Protein AF-A0A535JJM1-F1 (afdb_monomer_lite)

Structure (mmCIF, N/CA/C/O backbone):
data_AF-A0A535JJM1-F1
#
_entry.id   AF-A0A535JJM1-F1
#
loop_
_atom_site.group_PDB
_atom_site.id
_atom_site.type_symbol
_atom_site.label_atom_id
_atom_site.label_alt_id
_atom_site.label_comp_id
_atom_site.label_asym_id
_atom_site.label_entity_id
_atom_site.label_seq_id
_atom_site.pdbx_PDB_ins_code
_atom_site.Cartn_x
_atom_site.Cartn_y
_atom_site.Cartn_z
_atom_site.occupancy
_atom_site.B_iso_or_equiv
_atom_site.auth_seq_id
_atom_site.auth_comp_id
_atom_site.auth_asym_id
_atom_site.auth_atom_id
_atom_site.pdbx_PDB_model_num
ATOM 1 N N . MET A 1 1 ? 11.966 21.869 -1.460 1.00 42.12 1 MET A N 1
ATOM 2 C CA . MET A 1 1 ? 11.622 20.609 -0.775 1.00 42.12 1 MET A CA 1
ATOM 3 C C . MET A 1 1 ? 11.282 19.627 -1.865 1.00 42.12 1 MET A C 1
ATOM 5 O O . MET A 1 1 ? 10.177 19.659 -2.385 1.00 42.12 1 MET A O 1
ATOM 9 N N . ASP A 1 2 ? 12.297 18.897 -2.303 1.00 46.78 2 ASP A N 1
ATOM 10 C CA . ASP A 1 2 ? 12.188 17.922 -3.377 1.00 46.78 2 ASP A CA 1
ATOM 11 C C . ASP A 1 2 ? 11.646 16.629 -2.757 1.00 46.78 2 ASP A C 1
ATOM 13 O O . ASP A 1 2 ? 12.377 15.865 -2.129 1.00 46.78 2 ASP A O 1
ATOM 17 N N . CYS A 1 3 ? 10.322 16.475 -2.782 1.00 38.00 3 CYS A N 1
ATOM 18 C CA . CYS A 1 3 ? 9.675 15.199 -2.512 1.00 38.00 3 CYS A CA 1
ATOM 19 C C . CYS A 1 3 ? 9.814 14.415 -3.812 1.00 38.00 3 CYS A C 1
ATOM 21 O O . CYS A 1 3 ? 8.963 14.538 -4.693 1.00 38.00 3 CYS A O 1
ATOM 23 N N . ALA A 1 4 ? 10.934 13.707 -3.982 1.00 48.91 4 ALA A N 1
ATOM 24 C CA . ALA A 1 4 ? 11.056 12.773 -5.091 1.00 48.91 4 ALA A CA 1
ATOM 25 C C . ALA A 1 4 ? 9.799 11.882 -5.077 1.00 48.91 4 ALA A C 1
ATOM 27 O O . ALA A 1 4 ? 9.396 11.443 -3.989 1.00 48.91 4 ALA A O 1
ATOM 28 N N . PRO A 1 5 ? 9.148 11.631 -6.229 1.00 53.62 5 PRO A N 1
ATOM 29 C CA . PRO A 1 5 ? 8.094 10.635 -6.259 1.00 53.62 5 PRO A CA 1
ATOM 30 C C . PRO A 1 5 ? 8.710 9.352 -5.703 1.00 53.62 5 PRO A C 1
ATOM 32 O O . PRO A 1 5 ? 9.883 9.068 -5.944 1.00 53.62 5 PRO A O 1
ATOM 35 N N . LEU A 1 6 ? 7.962 8.603 -4.901 1.00 56.56 6 LEU A N 1
ATOM 36 C CA . LEU A 1 6 ? 8.352 7.246 -4.545 1.00 56.56 6 LEU A CA 1
ATOM 37 C C . LEU A 1 6 ? 8.398 6.455 -5.863 1.00 56.56 6 LEU A C 1
ATOM 39 O O . LEU A 1 6 ? 7.377 5.930 -6.295 1.00 56.56 6 LEU A O 1
ATOM 43 N N . GLU A 1 7 ? 9.541 6.490 -6.553 1.00 59.19 7 GLU A N 1
ATOM 44 C CA . GLU A 1 7 ? 9.736 5.902 -7.877 1.00 59.19 7 GLU A CA 1
ATOM 45 C C . GLU A 1 7 ? 9.343 4.424 -7.784 1.00 59.19 7 GLU A C 1
ATOM 47 O O . GLU A 1 7 ? 9.867 3.666 -6.959 1.00 59.19 7 GLU A O 1
ATOM 52 N N . GLY A 1 8 ? 8.325 4.055 -8.562 1.00 65.38 8 GLY A N 1
ATOM 53 C CA . GLY A 1 8 ? 7.638 2.776 -8.465 1.00 65.38 8 GLY A CA 1
ATOM 54 C C . GLY A 1 8 ? 8.564 1.627 -8.835 1.00 65.38 8 GLY A C 1
ATOM 55 O O . GLY A 1 8 ? 8.814 1.376 -10.008 1.00 65.38 8 GLY A O 1
ATOM 56 N N . GLY A 1 9 ? 9.078 0.927 -7.825 1.00 84.75 9 GLY A N 1
ATOM 57 C CA . GLY A 1 9 ? 9.829 -0.306 -8.023 1.00 84.75 9 GLY A CA 1
ATOM 58 C C . GLY A 1 9 ? 8.958 -1.437 -8.596 1.00 84.75 9 GLY A C 1
ATOM 59 O O . GLY A 1 9 ? 7.728 -1.339 -8.594 1.00 84.75 9 GLY A O 1
ATOM 60 N N . PRO A 1 10 ? 9.570 -2.555 -9.032 1.00 91.88 10 PRO A N 1
ATOM 61 C CA . PRO A 1 10 ? 8.851 -3.701 -9.605 1.00 91.88 10 PRO A CA 1
ATOM 62 C C . PRO A 1 10 ? 7.758 -4.267 -8.688 1.00 91.88 10 PRO A C 1
ATOM 64 O O . PRO A 1 10 ? 6.774 -4.846 -9.140 1.00 91.88 10 PRO A O 1
ATOM 67 N N . ASP A 1 11 ? 7.931 -4.109 -7.379 1.00 91.81 11 ASP A N 1
ATOM 68 C CA . ASP A 1 11 ? 6.950 -4.495 -6.378 1.00 91.81 11 ASP A CA 1
ATOM 69 C C . ASP A 1 11 ? 5.757 -3.534 -6.321 1.00 91.81 11 ASP A C 1
ATOM 71 O O . ASP A 1 11 ? 4.624 -4.004 -6.271 1.00 91.81 11 ASP A O 1
ATOM 75 N N . VAL A 1 12 ? 5.971 -2.218 -6.411 1.00 93.12 12 VAL A N 1
ATOM 76 C CA . VAL A 1 12 ? 4.891 -1.222 -6.529 1.00 93.12 12 VAL A CA 1
ATOM 77 C C . VAL A 1 12 ? 4.014 -1.535 -7.741 1.00 93.12 12 VAL A C 1
ATOM 79 O O . VAL A 1 12 ? 2.790 -1.589 -7.615 1.00 93.12 12 VAL A O 1
ATOM 82 N N . GLU A 1 13 ? 4.625 -1.820 -8.895 1.00 93.56 13 GLU A N 1
ATOM 83 C CA . GLU A 1 13 ? 3.889 -2.216 -10.101 1.00 93.56 13 GLU A CA 1
ATOM 84 C C . GLU A 1 13 ? 3.125 -3.529 -9.907 1.00 93.56 13 GLU A C 1
ATOM 86 O O . GLU A 1 13 ? 1.967 -3.648 -10.316 1.00 93.56 13 GLU A O 1
ATOM 91 N N . TRP A 1 14 ? 3.743 -4.516 -9.254 1.00 95.00 14 TRP A N 1
ATOM 92 C CA . TRP A 1 14 ? 3.106 -5.803 -9.004 1.00 95.00 14 TRP A CA 1
ATOM 93 C C . TRP A 1 14 ? 1.880 -5.673 -8.093 1.00 95.00 14 TRP A C 1
ATOM 95 O O . TRP A 1 14 ? 0.813 -6.204 -8.424 1.00 95.00 14 TRP A O 1
ATOM 105 N N . PHE A 1 15 ? 2.001 -4.941 -6.980 1.00 94.88 15 PHE A N 1
ATOM 106 C CA . PHE A 1 15 ? 0.898 -4.703 -6.046 1.00 94.88 15 PHE A CA 1
ATOM 107 C C . PHE A 1 15 ? -0.195 -3.827 -6.667 1.00 94.88 15 PHE A C 1
ATOM 109 O O . PHE A 1 15 ? -1.372 -4.147 -6.510 1.00 94.88 15 PHE A O 1
ATOM 116 N N . GLY A 1 16 ? 0.158 -2.796 -7.443 1.00 94.81 16 GLY A N 1
ATOM 117 C CA . GLY A 1 16 ? -0.813 -2.005 -8.207 1.00 94.81 16 GLY A CA 1
ATOM 118 C C . GLY A 1 16 ? -1.559 -2.853 -9.240 1.00 94.81 16 GLY A C 1
ATOM 119 O O . GLY A 1 16 ? -2.785 -2.826 -9.330 1.00 94.81 16 GLY A O 1
ATOM 120 N N . GLY A 1 17 ? -0.842 -3.715 -9.963 1.00 95.81 17 GLY A N 1
ATOM 121 C CA . GLY A 1 17 ? -1.448 -4.685 -10.868 1.00 95.81 17 GLY A CA 1
ATOM 122 C C . GLY A 1 17 ? -2.378 -5.661 -10.145 1.00 95.81 17 GLY A C 1
ATOM 123 O O . GLY A 1 17 ? -3.430 -6.011 -10.681 1.00 95.81 17 GLY A O 1
ATOM 124 N N . LEU A 1 18 ? -2.015 -6.113 -8.941 1.00 95.75 18 LEU A N 1
ATOM 125 C CA . LEU A 1 18 ? -2.876 -6.961 -8.120 1.00 95.75 18 LEU A CA 1
ATOM 126 C C . LEU A 1 18 ? -4.147 -6.212 -7.700 1.00 95.75 18 LEU A C 1
ATOM 128 O O . LEU A 1 18 ? -5.233 -6.737 -7.929 1.00 95.75 18 LEU A O 1
ATOM 132 N N . ALA A 1 19 ? -4.014 -4.985 -7.194 1.00 96.12 19 ALA A N 1
ATOM 133 C CA . ALA A 1 19 ? -5.126 -4.132 -6.780 1.00 96.12 19 ALA A CA 1
ATOM 134 C C . ALA A 1 19 ? -6.138 -3.907 -7.915 1.00 96.12 19 ALA A C 1
ATOM 136 O O . ALA A 1 19 ? -7.341 -4.105 -7.726 1.00 96.12 19 ALA A O 1
ATOM 137 N N . ARG A 1 20 ? -5.654 -3.601 -9.126 1.00 95.75 20 ARG A N 1
ATOM 138 C CA . ARG A 1 20 ? -6.491 -3.441 -10.328 1.00 95.75 20 ARG A CA 1
ATOM 139 C C . ARG A 1 20 ? -7.249 -4.714 -10.701 1.00 95.75 20 ARG A C 1
ATOM 141 O O . ARG A 1 20 ? -8.391 -4.635 -11.143 1.00 95.75 20 ARG A O 1
ATOM 148 N N . ARG A 1 21 ? -6.626 -5.888 -10.541 1.00 96.81 21 ARG A N 1
ATOM 149 C CA . ARG A 1 21 ? -7.253 -7.182 -10.867 1.00 96.81 21 ARG A CA 1
ATOM 150 C C . ARG A 1 21 ? -8.278 -7.625 -9.831 1.00 96.81 21 ARG A C 1
ATOM 152 O O . ARG A 1 21 ? -9.275 -8.229 -10.209 1.00 96.81 21 ARG A O 1
ATOM 159 N N . THR A 1 22 ? -8.012 -7.402 -8.546 1.00 94.75 22 THR A N 1
ATOM 160 C CA . THR A 1 22 ? -8.878 -7.900 -7.468 1.00 94.75 22 THR A CA 1
ATOM 161 C C . THR A 1 22 ? -10.012 -6.938 -7.143 1.00 94.75 22 THR A C 1
ATOM 163 O O . THR A 1 22 ? -11.095 -7.385 -6.774 1.00 94.75 22 THR A O 1
ATOM 166 N N . GLY A 1 23 ? -9.774 -5.630 -7.279 1.00 84.56 23 GLY A N 1
ATOM 167 C CA . GLY A 1 23 ? -10.693 -4.598 -6.808 1.00 84.56 23 GLY A CA 1
ATOM 168 C C . GLY A 1 23 ? -10.955 -4.667 -5.295 1.00 84.56 23 GLY A C 1
ATOM 169 O O . GLY A 1 23 ? -10.357 -5.464 -4.571 1.00 84.56 23 GLY A O 1
ATOM 170 N N . GLY A 1 24 ? -11.876 -3.820 -4.826 1.00 82.69 24 GLY A N 1
ATOM 171 C CA . GLY A 1 24 ? -12.382 -3.816 -3.447 1.00 82.69 24 GLY A CA 1
ATOM 172 C C . GLY A 1 24 ? -11.638 -2.897 -2.466 1.00 82.69 24 GLY A C 1
ATOM 173 O O . GLY A 1 24 ? -10.711 -2.185 -2.859 1.00 82.69 24 GLY A O 1
ATOM 174 N N . PRO A 1 25 ? -12.077 -2.877 -1.190 1.00 91.62 25 PRO A N 1
ATOM 175 C CA . PRO A 1 25 ? -11.318 -2.256 -0.113 1.00 91.62 25 PRO A CA 1
ATOM 176 C C . PRO A 1 25 ? -10.089 -3.117 0.216 1.00 91.62 25 PRO A C 1
ATOM 178 O O . PRO A 1 25 ? -10.211 -4.316 0.464 1.00 91.62 25 PRO A O 1
ATOM 181 N N . ILE A 1 26 ? -8.909 -2.503 0.214 1.00 96.75 26 ILE A N 1
ATOM 182 C CA . ILE A 1 26 ? -7.616 -3.176 0.395 1.00 96.75 26 ILE A CA 1
ATOM 183 C C . ILE A 1 26 ? -7.108 -2.928 1.818 1.00 96.75 26 ILE A C 1
ATOM 185 O O . ILE A 1 26 ? -7.196 -1.811 2.320 1.00 96.75 26 ILE A O 1
ATOM 189 N N . LEU A 1 27 ? -6.549 -3.959 2.456 1.00 96.88 27 LEU A N 1
ATOM 190 C CA . LEU A 1 27 ? -5.829 -3.851 3.727 1.00 96.88 27 LEU A CA 1
ATOM 191 C C . LEU A 1 27 ? -4.356 -4.208 3.507 1.00 96.88 27 LEU A C 1
ATOM 193 O O . LEU A 1 27 ? -4.055 -5.324 3.086 1.00 96.88 27 LEU A O 1
ATOM 197 N N . GLU A 1 28 ? -3.450 -3.288 3.830 1.00 96.25 28 GLU A N 1
ATOM 198 C CA . GLU A 1 28 ? -2.007 -3.538 3.855 1.00 96.25 28 GLU A CA 1
ATOM 199 C C . GLU A 1 28 ? -1.522 -3.686 5.299 1.00 96.25 28 GLU A C 1
ATOM 201 O O . GLU A 1 28 ? -1.616 -2.753 6.096 1.00 96.25 28 GLU A O 1
ATOM 206 N N . LEU A 1 29 ? -1.001 -4.867 5.635 1.00 96.75 29 LEU A N 1
ATOM 207 C CA . LE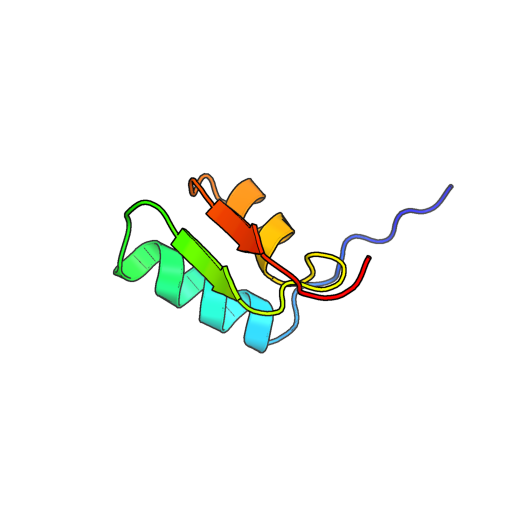U A 1 29 ? -0.417 -5.156 6.943 1.00 96.75 29 LEU A CA 1
ATOM 208 C C . LEU A 1 29 ? 1.093 -4.911 6.906 1.00 96.75 29 LEU A C 1
ATOM 210 O O . LEU A 1 29 ? 1.782 -5.465 6.054 1.00 96.75 29 LEU A O 1
ATOM 214 N N . GLY A 1 30 ? 1.605 -4.138 7.862 1.00 95.50 30 GLY A N 1
ATOM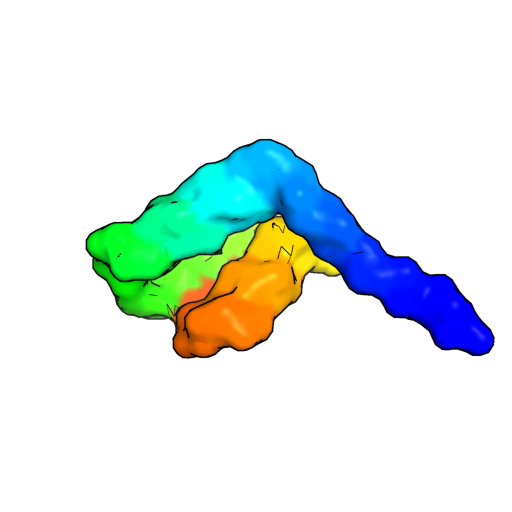 215 C CA . GLY A 1 30 ? 3.003 -3.711 7.879 1.00 95.50 30 GLY A CA 1
ATOM 216 C C . GLY A 1 30 ? 3.295 -2.627 6.839 1.00 95.50 30 GLY A C 1
ATOM 217 O 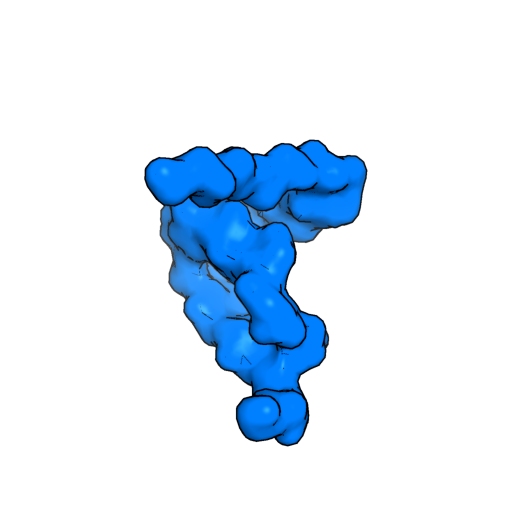O . GLY A 1 30 ? 4.296 -2.720 6.132 1.00 95.50 30 GLY A O 1
ATOM 218 N N . CYS A 1 31 ? 2.399 -1.642 6.694 1.00 95.19 31 CYS A N 1
ATOM 219 C CA . CYS A 1 31 ? 2.504 -0.630 5.639 1.00 95.19 31 CYS A CA 1
ATOM 220 C C . CYS A 1 31 ? 3.725 0.296 5.775 1.00 95.19 31 CYS A C 1
ATOM 222 O O . CYS A 1 31 ? 4.102 0.962 4.807 1.00 95.19 31 CYS A O 1
ATOM 224 N N . GLY A 1 32 ? 4.348 0.364 6.956 1.00 94.31 32 GLY A N 1
ATOM 225 C CA . GLY A 1 32 ? 5.490 1.224 7.241 1.00 94.31 32 GLY A CA 1
ATOM 226 C C . GLY A 1 32 ? 5.233 2.672 6.823 1.00 94.31 32 GLY A C 1
ATOM 227 O O . GLY A 1 32 ? 4.234 3.279 7.199 1.00 94.31 32 GLY A O 1
ATOM 228 N N . THR A 1 33 ? 6.117 3.219 5.986 1.00 92.94 33 THR A N 1
ATOM 229 C CA . THR A 1 33 ? 5.996 4.580 5.431 1.00 92.94 33 THR A CA 1
ATOM 230 C C . THR A 1 33 ? 4.979 4.711 4.290 1.00 92.94 33 THR A C 1
ATOM 232 O O . THR A 1 33 ? 4.854 5.784 3.705 1.00 92.94 33 THR A O 1
ATOM 235 N N . GLY A 1 34 ? 4.261 3.639 3.947 1.00 94.06 34 GLY A N 1
ATOM 236 C CA . GLY A 1 34 ? 3.226 3.637 2.917 1.00 94.06 34 GLY A CA 1
ATOM 237 C C . GLY A 1 34 ? 3.760 3.529 1.491 1.00 94.06 34 GLY A C 1
ATOM 238 O O . GLY A 1 34 ? 3.097 3.977 0.559 1.00 94.06 34 GLY A O 1
ATOM 239 N N . ARG A 1 35 ? 4.948 2.942 1.286 1.00 93.94 35 ARG A N 1
ATOM 240 C CA . ARG A 1 35 ? 5.568 2.826 -0.050 1.00 93.94 35 ARG A CA 1
ATOM 241 C C . ARG A 1 35 ? 4.684 2.092 -1.066 1.00 93.94 35 ARG A C 1
ATOM 243 O O . ARG A 1 35 ? 4.741 2.427 -2.243 1.00 93.94 35 ARG A O 1
ATOM 250 N N . ILE A 1 36 ? 3.884 1.119 -0.627 1.00 94.62 36 ILE A N 1
ATOM 251 C CA . ILE A 1 36 ? 2.877 0.454 -1.469 1.00 94.62 36 ILE A CA 1
ATOM 252 C C . ILE A 1 36 ? 1.503 1.108 -1.279 1.00 94.62 36 ILE A C 1
ATOM 254 O O . ILE A 1 36 ? 0.834 1.415 -2.266 1.00 94.62 36 ILE A O 1
ATOM 258 N N . THR A 1 37 ? 1.114 1.395 -0.031 1.00 95.75 37 THR A N 1
ATOM 259 C CA . THR A 1 37 ? -0.196 1.976 0.308 1.00 95.75 37 THR A CA 1
ATOM 260 C C . THR A 1 37 ? -0.495 3.243 -0.484 1.00 95.75 37 THR A C 1
ATOM 262 O O . THR A 1 37 ? -1.580 3.378 -1.045 1.00 95.75 37 THR A O 1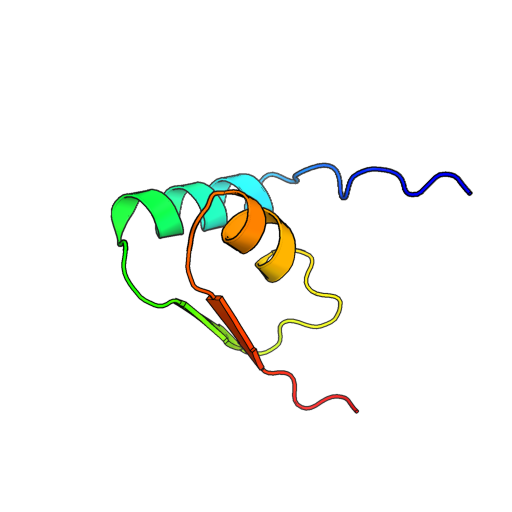
ATOM 265 N N . VAL A 1 38 ? 0.461 4.177 -0.530 1.00 95.25 38 VAL A N 1
ATOM 266 C CA . VAL A 1 38 ? 0.262 5.506 -1.115 1.00 95.25 38 VAL A CA 1
ATOM 267 C C . VAL A 1 38 ? 0.077 5.421 -2.633 1.00 95.25 38 VAL A C 1
ATOM 269 O O . VAL A 1 38 ? -0.950 5.916 -3.097 1.00 95.25 38 VAL A O 1
ATOM 272 N N . PRO A 1 39 ? 0.957 4.762 -3.416 1.00 94.38 39 PRO A N 1
ATOM 273 C CA . PRO A 1 39 ? 0.723 4.590 -4.850 1.00 94.38 39 PRO A CA 1
ATOM 274 C C . PRO A 1 39 ? -0.579 3.852 -5.177 1.00 94.38 39 PRO A C 1
ATOM 276 O O . PRO A 1 39 ? -1.299 4.265 -6.082 1.00 94.38 39 PRO A O 1
ATOM 279 N N . VAL A 1 40 ? -0.926 2.794 -4.433 1.00 94.19 40 VAL A N 1
ATOM 280 C CA . VAL A 1 40 ? -2.170 2.041 -4.680 1.00 94.19 40 VAL A CA 1
ATOM 281 C C . VAL A 1 40 ? -3.405 2.899 -4.380 1.00 94.19 40 VAL A C 1
ATOM 283 O O . VAL A 1 40 ? -4.378 2.861 -5.132 1.00 94.19 40 VAL A O 1
ATOM 286 N N . ALA A 1 41 ? -3.367 3.725 -3.332 1.00 95.00 41 ALA A N 1
ATOM 287 C CA . ALA A 1 41 ? -4.433 4.681 -3.044 1.00 95.00 41 ALA A CA 1
ATOM 288 C C . ALA A 1 41 ? -4.526 5.790 -4.110 1.00 95.00 41 ALA A C 1
ATOM 290 O O . ALA A 1 41 ? -5.624 6.171 -4.513 1.00 95.00 41 ALA A O 1
ATOM 291 N N . GLN A 1 42 ? -3.386 6.284 -4.608 1.00 94.12 42 GLN A N 1
ATOM 292 C CA . GLN A 1 42 ? -3.330 7.269 -5.697 1.00 94.12 42 GLN A CA 1
ATOM 293 C C . GLN A 1 42 ? -3.871 6.721 -7.024 1.00 94.12 42 GLN A C 1
ATOM 295 O O . GLN A 1 42 ? -4.430 7.482 -7.809 1.00 94.12 42 GLN A O 1
ATOM 300 N N . ASP A 1 43 ? -3.771 5.410 -7.243 1.00 92.62 43 ASP A N 1
ATOM 301 C CA . ASP A 1 43 ? -4.375 4.703 -8.380 1.00 92.62 43 ASP A CA 1
ATOM 302 C C . ASP A 1 43 ? -5.911 4.564 -8.262 1.00 92.62 43 ASP A C 1
ATOM 304 O O . ASP A 1 43 ? -6.563 3.977 -9.122 1.00 92.62 43 ASP A O 1
ATOM 308 N N . GLY A 1 44 ? -6.514 5.130 -7.209 1.00 94.06 44 GLY A N 1
ATOM 309 C CA . GLY A 1 44 ? -7.965 5.237 -7.031 1.00 94.06 44 GLY A CA 1
ATOM 310 C C . GLY A 1 44 ? -8.584 4.138 -6.171 1.00 94.06 44 GLY A C 1
ATOM 311 O O . GLY A 1 44 ? -9.809 4.070 -6.047 1.00 94.06 44 GLY A O 1
ATOM 312 N N . HIS A 1 45 ? -7.770 3.279 -5.559 1.00 95.62 45 HIS A N 1
ATOM 313 C CA . HIS A 1 45 ? -8.259 2.239 -4.664 1.00 95.62 45 HIS A CA 1
ATOM 314 C C . HIS A 1 45 ? -8.511 2.774 -3.249 1.00 95.62 45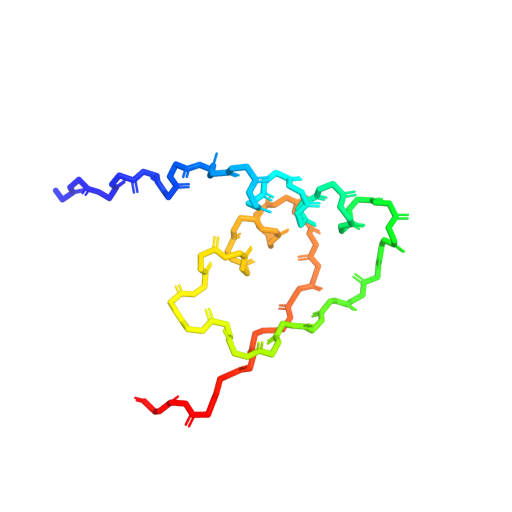 HIS A C 1
ATOM 316 O O . HIS A 1 45 ? -7.761 3.592 -2.721 1.00 95.62 45 HIS A O 1
ATOM 322 N N . HIS A 1 46 ? -9.549 2.258 -2.587 1.00 96.19 46 HIS A N 1
ATOM 323 C CA . HIS A 1 46 ? -9.748 2.492 -1.159 1.00 96.19 46 HIS A CA 1
ATOM 324 C C . HIS A 1 46 ? -8.853 1.536 -0.361 1.00 96.19 46 HIS A C 1
ATOM 326 O O . HIS A 1 46 ? -9.099 0.328 -0.348 1.00 96.19 46 HIS A O 1
ATOM 332 N N . VAL A 1 47 ? -7.817 2.070 0.288 1.00 96.38 47 VAL A N 1
ATOM 333 C CA . VAL A 1 47 ? -6.810 1.282 1.014 1.00 96.38 47 VAL A CA 1
ATOM 334 C C . VAL A 1 47 ? -6.739 1.714 2.475 1.00 96.38 47 VAL A C 1
ATOM 336 O O . VAL A 1 47 ? -6.710 2.904 2.778 1.00 96.38 47 VAL A O 1
ATOM 339 N N . VAL A 1 48 ? -6.660 0.739 3.377 1.00 97.06 48 VAL A N 1
ATOM 340 C CA . VAL A 1 48 ? -6.320 0.927 4.788 1.00 97.06 48 VAL A CA 1
ATOM 341 C C . VAL A 1 48 ? -4.933 0.335 5.024 1.00 97.06 48 VAL A C 1
ATOM 343 O O . VAL A 1 48 ? -4.725 -0.858 4.813 1.00 97.06 48 VAL A O 1
ATOM 346 N N . GLY A 1 49 ? -3.983 1.160 5.460 1.00 95.75 49 GLY A N 1
ATOM 347 C CA . GLY A 1 49 ? -2.678 0.705 5.940 1.00 95.75 49 GLY A CA 1
ATOM 348 C C . GLY A 1 49 ? -2.705 0.499 7.454 1.00 95.75 49 GLY A C 1
ATOM 349 O O . GLY A 1 49 ? -3.204 1.357 8.182 1.00 95.75 49 GLY A O 1
ATOM 350 N N . LEU A 1 50 ? -2.184 -0.632 7.927 1.00 96.75 50 LEU A N 1
ATOM 351 C CA . LEU A 1 50 ? -2.014 -0.925 9.347 1.00 96.75 50 LEU A CA 1
ATOM 352 C C . LEU A 1 50 ? -0.567 -1.328 9.614 1.00 96.75 50 LEU A C 1
ATOM 354 O O . LEU A 1 50 ? -0.091 -2.324 9.073 1.00 96.75 50 LEU A O 1
ATOM 358 N N . ASP A 1 51 ? 0.101 -0.616 10.514 1.00 96.81 51 ASP A N 1
ATOM 359 C CA . ASP A 1 51 ? 1.399 -1.016 11.049 1.00 96.81 51 ASP A CA 1
ATOM 360 C C . ASP A 1 51 ? 1.347 -1.092 12.579 1.00 96.81 51 ASP A C 1
ATOM 362 O O . ASP A 1 51 ? 0.555 -0.412 13.231 1.00 96.81 51 ASP A O 1
ATOM 366 N N . ARG A 1 52 ? 2.176 -1.965 13.153 1.00 95.69 52 ARG A N 1
ATOM 367 C CA . ARG A 1 52 ? 2.362 -2.079 14.604 1.00 95.69 52 ARG A CA 1
ATOM 368 C C . ARG A 1 52 ? 3.333 -1.018 15.124 1.00 95.69 52 ARG A C 1
ATOM 370 O O . ARG A 1 52 ? 3.331 -0.747 16.323 1.00 95.69 52 ARG A O 1
ATOM 377 N N . SER A 1 53 ? 4.201 -0.477 14.271 1.00 85.25 53 SER A N 1
ATOM 378 C CA . SER A 1 53 ? 5.076 0.631 14.643 1.00 85.25 53 SER A CA 1
ATOM 379 C C . SER A 1 53 ? 4.251 1.870 14.996 1.00 85.25 53 SER A C 1
ATOM 381 O O . SER A 1 53 ? 3.309 2.194 14.274 1.00 85.25 53 SER A O 1
ATOM 383 N N . ALA A 1 54 ? 4.618 2.542 16.089 1.00 60.12 54 ALA A N 1
ATOM 384 C CA . ALA A 1 54 ? 4.093 3.855 16.464 1.00 60.12 54 ALA A CA 1
ATOM 385 C C . ALA A 1 54 ? 4.936 4.973 15.842 1.00 60.12 54 ALA A C 1
ATOM 387 O O . ALA A 1 54 ? 6.173 4.781 15.765 1.00 60.12 54 ALA A O 1
#

Foldseek 3Di:
DDPDPLPQDPVLVVLLVVCVVPPDEEEAEQCDVVSNPVSNVVVVGHYDYDYPDD

pLDDT: mean 87.08, std 16.23, range [38.0, 97.06]

Sequence (54 aa):
MDCAPLEGGPDVEWFGGLARRTGGPILELGCGTGRITVPVAQDGHHVVGLDRSA

Radius of gyration: 11.34 Å; chains: 1; bounding box: 25×28×27 Å

Secondary structure (DSSP, 8-state):
---------HHHHHHHHHHHHH-S-EEEET-TTTTTHHHHHHTT--EEEE-S--

=== Feature glossary ===
The features interleaved in this record are:

— What the protein is —

Sequence gives the chain of amino acids in standard one-letter code (A=alanine, C=cysteine, …, Y=tyrosine), read N→C. It is the only feature that is directly encoded by the gene; all structural features are derived from the folded form of this sequence.

Database cross-references. InterPro integrates a dozen domain/family signature databases into unified entries with residue-range hits. GO terms attach function/process/location labels with evidence codes. CATH codes position the fold in a four-level structural taxonomy. Organism is the NCBI-taxonomy species name.

— Where its atoms are —

Atomic coordinates in PDBx/mmCIF format — the same representation the Protein Data Bank distributes. Each line of the _atom_site loop places one backbone atom in Cartesian space (units: ångströms, origin: arbitrary).

The six renders are orthographic views along the three Cartesian axes in both directions. Representation (cartoon, sticks, or surface) and color scheme (sequence-rainbow or by-chain) vary across proteins so the training set covers all the common visualization conventions.

— Local backbone conformation —

Eight-state secondary structure (DSSP): H is the canonical α-helix, G the tighter 3₁₀-helix, I the wider π-helix; E/B are β-structure, T and S are turns and bends, and '-' is everything else. DSSP derives these from the pattern of main-chain N–H···O=C hydrogen bonds, not from the sequence.

P-SEA three-state annotation labels each residue as helix, strand, or coil based purely on the geometry of the Cα trace. It serves as a fallback when the full backbone (and thus DSSP) is unavailable.

The φ/ψ torsion pair specifies the backbone conformation at each residue. φ rotates about the N–Cα bond, ψ about the Cα–C bond. Steric clashes forbid most of the (φ, ψ) plane — the allowed regions (α-helix basin, β-sheet basin, left-handed helix) are the Ramachandran-allowed regions.

— Global shape and packing —

The geometric summary reports three shape descriptors. Rg (radius of gyration) measures how spread out the Cα atoms are about their centre of mass; compact globular proteins have small Rg, elongated or unfolded ones large. Cα contacts (<8 Å, |i−j|>4) count long-range residue pairs in spatial proximity — high for tightly packed folds, near zero for rods or random coil. The bounding-box extents give the protein's footprint along x, y, z in Å.

Solvent-accessible surface area (SASA) is the area in Å² traced out by the centre of a 1.4 Å probe sphere (a water molecule) rolled over the protein's van der Waals surface (Shrake–Rupley / Lee–Richards construction). Buried residues have near-zero SASA; fully exposed residues can exceed 200 Å². The total SASA scales roughly with the number of surface residues.

The contact map is a binary N×N matrix image: pixel (i, j) is dark where Cα_i and Cα_j are within 8 Å and |i−j|>4. Because the |i−j|>4 filter removes local helical contacts, off-diagonal stripes parallel to the main diagonal indicate parallel β-sheets; stripes perpendicular to it indicate antiparallel β-sheets. The Ramachandran plot scatters every residue's (φ, ψ) pair against the sterically allowed regions. The PAE heatmap renders the predicted-aligned-error matrix.

— Structural neighborhood —

3Di is Foldseek's structural alphabet. Each residue is assigned one of twenty discrete states based on how its Cα sits relative to its spatial (not sequential) neighbors. Aligning 3Di strings finds structural homologs roughly as well as full 3D superposition, but orders of magnitude faster.

Nearest PDB neighbors are the top structural matches found by Foldseek when searching this structure against the entire Protein Data Bank. Each hit reports a TM-score (0 to 1; >0.5 almost always implies the same fold) and an E-value. These are *structural* homologs — they may share no detectable sequ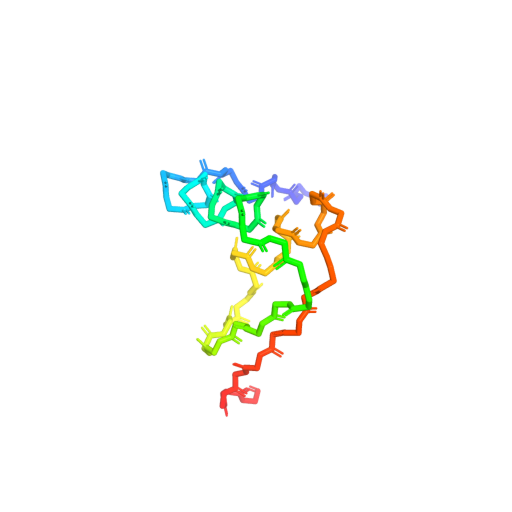ence similarity.

— Confidence and disorder —

For AlphaFold models, the B-factor field carries pLDDT — the model's own estimate of local accuracy on a 0–100 scale. Regions with pLDDT<50 should be treated as essentially unmodeled; they often correspond to intrinsically disordered segments.

Crystallographic B-factors measure how much each atom's electron density is smeared out, in Å². They rise in mobile loops and surface residues and fall in the buried interior. In AlphaFold models this column is repurposed to hold pLDDT instead.

Predicted aligned error is AlphaFold's pairwise confidence. Unlike pLDDT (per-residue), PAE is per-residue-pair and captures whether two parts of the structure are correctly placed relative to each other. Units are ångströms of expected positional error.